Protein AF-A0A0P7YQR3-F1 (afdb_monomer_lite)

Secondary structure (DSSP, 8-state):
--HHHHHHHHHHHHTT--HHHHHHHHT--HHHHHHHHTTSSPPPHHHHHHHHHTS-HHHHHHHHHHHHHHTT-TTTS---SSHHHHHTT--HHHHHHHHHHHHHHHHHSPPP------

InterPro domains:
  IPR001387 Cro/C1-type, helix-turn-helix domain [cd00093] (22-55)

Radius of gyration: 18.17 Å; chains: 1; bounding box: 44×33×45 Å

Structure (mmCIF, N/CA/C/O backbone):
data_AF-A0A0P7YQR3-F1
#
_entry.id   AF-A0A0P7YQR3-F1
#
loop_
_atom_site.group_PDB
_atom_site.id
_atom_site.type_symbol
_atom_site.label_atom_id
_atom_site.label_alt_id
_atom_site.label_comp_id
_atom_site.label_asym_id
_atom_site.label_entity_id
_atom_site.label_seq_id
_atom_site.pdbx_PDB_ins_code
_atom_site.Cartn_x
_atom_site.Cartn_y
_atom_site.Cartn_z
_atom_site.occupancy
_atom_site.B_iso_or_equiv
_atom_site.auth_seq_id
_atom_site.auth_comp_id
_atom_site.auth_asym_id
_atom_site.auth_atom_id
_atom_site.pdbx_PDB_model_num
ATOM 1 N N . MET A 1 1 ? -2.682 -9.111 -14.611 1.00 66.44 1 MET A N 1
ATOM 2 C CA . MET A 1 1 ? -1.966 -8.162 -13.742 1.00 66.44 1 MET A CA 1
ATOM 3 C C . MET A 1 1 ? -1.430 -8.926 -12.545 1.00 66.44 1 MET A C 1
ATOM 5 O O . MET A 1 1 ? -2.212 -9.602 -11.885 1.00 66.44 1 MET A O 1
ATOM 9 N N . LYS A 1 2 ? -0.115 -8.897 -12.311 1.00 83.81 2 LYS A N 1
ATOM 10 C CA . LYS A 1 2 ? 0.534 -9.553 -11.167 1.00 83.81 2 LYS A CA 1
ATOM 11 C C . LYS A 1 2 ? -0.007 -9.033 -9.831 1.00 83.81 2 LYS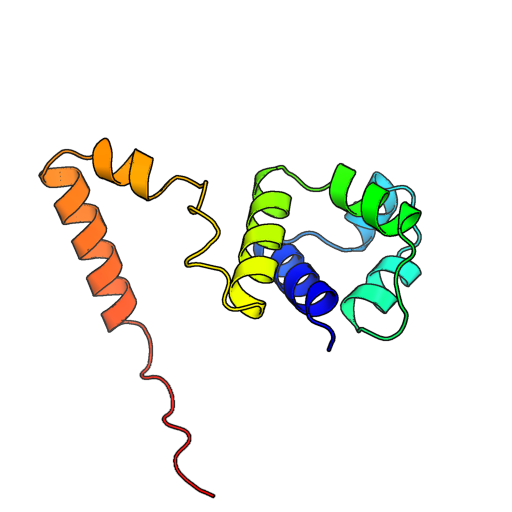 A C 1
ATOM 13 O O . LYS A 1 2 ? -0.407 -7.877 -9.710 1.00 83.81 2 LYS A O 1
ATOM 18 N N . LEU A 1 3 ? 0.052 -9.896 -8.817 1.00 86.19 3 LEU A N 1
ATOM 19 C CA . LEU A 1 3 ? -0.498 -9.664 -7.479 1.00 86.19 3 LEU A CA 1
ATOM 20 C C . LEU A 1 3 ? 0.006 -8.369 -6.829 1.00 86.19 3 LEU A C 1
ATOM 22 O O . LEU A 1 3 ? -0.795 -7.543 -6.402 1.00 86.19 3 LEU A O 1
ATOM 26 N N . PHE A 1 4 ? 1.324 -8.156 -6.813 1.00 88.88 4 PHE A N 1
ATOM 27 C CA . PHE A 1 4 ? 1.918 -6.957 -6.215 1.00 88.88 4 PHE A CA 1
ATOM 28 C C . PHE A 1 4 ? 1.533 -5.673 -6.954 1.00 88.88 4 PHE A C 1
ATOM 30 O O . PHE A 1 4 ? 1.285 -4.659 -6.307 1.00 88.88 4 PHE A O 1
ATOM 37 N N . CYS A 1 5 ? 1.431 -5.729 -8.286 1.00 90.69 5 CYS A N 1
ATOM 38 C CA . CYS A 1 5 ? 0.997 -4.607 -9.119 1.00 90.69 5 CYS A CA 1
ATOM 39 C C . CYS A 1 5 ? -0.445 -4.213 -8.786 1.00 90.69 5 CYS A C 1
ATOM 41 O O . CYS A 1 5 ? -0.741 -3.036 -8.600 1.00 90.69 5 CYS A O 1
ATOM 43 N N . HIS A 1 6 ? -1.330 -5.207 -8.657 1.00 88.88 6 HIS A N 1
ATOM 44 C CA . HIS A 1 6 ? -2.731 -4.972 -8.328 1.00 88.88 6 HIS A CA 1
ATOM 45 C C . HIS A 1 6 ? -2.918 -4.422 -6.913 1.00 88.88 6 HIS A C 1
ATOM 47 O O . HIS A 1 6 ? -3.614 -3.424 -6.747 1.00 88.88 6 HIS A O 1
ATOM 53 N N . ALA A 1 7 ? -2.251 -5.016 -5.920 1.00 90.19 7 ALA A N 1
ATOM 54 C CA . ALA A 1 7 ? -2.269 -4.515 -4.550 1.00 90.19 7 ALA A CA 1
ATOM 55 C C . ALA A 1 7 ? -1.776 -3.062 -4.484 1.00 90.19 7 ALA A C 1
ATOM 57 O O . ALA A 1 7 ? -2.404 -2.222 -3.848 1.00 90.19 7 ALA A O 1
ATOM 58 N N . PHE A 1 8 ? -0.681 -2.752 -5.185 1.00 90.50 8 PHE A N 1
ATOM 59 C CA . PHE A 1 8 ? -0.108 -1.408 -5.206 1.00 90.50 8 PHE A CA 1
ATOM 60 C C . PHE A 1 8 ? -1.049 -0.394 -5.866 1.00 90.50 8 PHE A C 1
ATOM 62 O O . PHE A 1 8 ? -1.272 0.681 -5.320 1.00 90.50 8 PHE A O 1
ATOM 69 N N . GLU A 1 9 ? -1.665 -0.749 -6.997 1.00 89.75 9 GLU A N 1
ATOM 70 C CA . GLU A 1 9 ? -2.660 0.093 -7.670 1.00 89.75 9 GLU A CA 1
ATOM 71 C C . GLU A 1 9 ? -3.853 0.422 -6.767 1.00 89.75 9 GLU A C 1
ATOM 73 O O . GLU A 1 9 ? -4.288 1.573 -6.710 1.00 89.75 9 GLU A O 1
ATOM 78 N N . THR A 1 10 ? -4.378 -0.578 -6.056 1.00 88.00 10 THR A N 1
ATOM 79 C CA . THR A 1 10 ? -5.490 -0.398 -5.117 1.00 88.00 10 THR A CA 1
ATOM 80 C C . THR A 1 10 ? -5.100 0.542 -3.979 1.00 88.00 10 THR A C 1
ATOM 82 O O . THR A 1 10 ? -5.840 1.481 -3.692 1.00 88.00 10 THR A O 1
ATOM 85 N N . THR A 1 11 ? -3.912 0.370 -3.393 1.00 88.25 11 THR A N 1
ATOM 86 C CA . THR A 1 11 ? -3.402 1.273 -2.352 1.00 88.25 11 THR A CA 1
ATOM 87 C C . THR A 1 11 ? -3.285 2.714 -2.847 1.00 88.25 11 THR A C 1
ATOM 89 O O . THR A 1 11 ? -3.698 3.637 -2.151 1.00 88.25 11 THR A O 1
ATOM 92 N N . LEU A 1 12 ? -2.755 2.940 -4.053 1.00 87.81 12 LEU 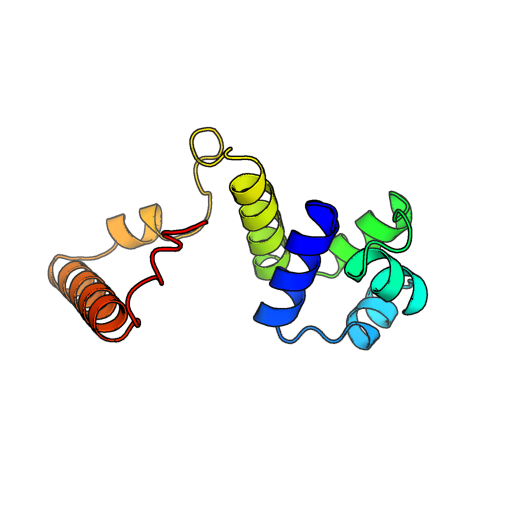A N 1
ATOM 93 C CA . LEU A 1 12 ? -2.611 4.301 -4.579 1.00 87.81 12 LEU A CA 1
ATOM 94 C C . LEU A 1 12 ? -3.956 4.995 -4.811 1.00 87.81 12 LEU A C 1
ATOM 96 O O . LEU A 1 12 ? -4.054 6.200 -4.584 1.00 87.81 12 LEU A O 1
ATOM 100 N N . LYS A 1 13 ? -4.977 4.244 -5.241 1.00 87.06 13 LYS A N 1
ATOM 101 C CA . LYS A 1 13 ? -6.339 4.766 -5.420 1.00 87.06 13 LYS A CA 1
ATOM 102 C C . LYS A 1 13 ? -6.973 5.184 -4.098 1.00 87.06 13 LYS A C 1
ATOM 104 O O . LYS A 1 13 ? -7.588 6.242 -4.053 1.00 87.06 13 LYS A O 1
ATOM 109 N N . GLU A 1 14 ? -6.801 4.383 -3.049 1.00 83.69 14 GLU A N 1
ATOM 110 C CA . GLU A 1 14 ? -7.398 4.655 -1.735 1.00 83.69 14 GLU A CA 1
ATOM 111 C C . GLU A 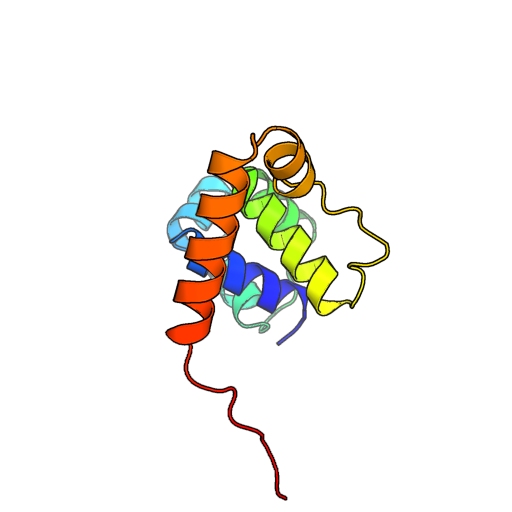1 14 ? -6.809 5.914 -1.080 1.00 83.69 14 GLU A C 1
ATOM 113 O O . GLU A 1 14 ? -7.518 6.680 -0.435 1.00 83.69 14 GLU A O 1
ATOM 118 N N . PHE A 1 15 ? -5.515 6.165 -1.287 1.00 81.88 15 PHE A N 1
ATOM 119 C CA . PHE A 1 15 ? -4.798 7.286 -0.670 1.00 81.88 15 PHE A CA 1
ATOM 120 C C . PHE A 1 15 ? -4.685 8.535 -1.566 1.00 81.88 15 PHE A C 1
ATOM 122 O O . PHE A 1 15 ? -3.922 9.440 -1.238 1.00 81.88 15 PHE A O 1
ATOM 129 N N . ASP A 1 16 ? -5.386 8.577 -2.709 1.00 78.25 16 ASP A N 1
ATOM 130 C CA . ASP A 1 16 ? -5.272 9.621 -3.754 1.00 78.25 16 ASP A CA 1
ATOM 131 C C . ASP A 1 16 ? -3.809 9.986 -4.101 1.00 78.25 16 ASP A C 1
ATOM 133 O O . ASP A 1 16 ? -3.438 11.122 -4.416 1.00 78.25 16 ASP A O 1
ATOM 137 N N . ASN A 1 17 ? -2.927 8.989 -4.024 1.00 71.56 17 ASN A N 1
ATOM 138 C CA . ASN A 1 17 ? -1.497 9.194 -4.153 1.00 71.56 17 ASN A CA 1
ATOM 139 C C . ASN A 1 17 ? -1.122 9.223 -5.637 1.00 71.56 17 ASN A C 1
ATOM 141 O O . ASN A 1 17 ? -0.966 8.196 -6.305 1.00 71.56 17 ASN A O 1
ATOM 145 N N . LYS A 1 18 ? -0.960 10.435 -6.176 1.00 75.00 18 LYS A N 1
ATOM 146 C CA . LYS A 1 18 ? -0.561 10.639 -7.573 1.00 75.00 18 LYS A CA 1
ATOM 147 C C . LYS A 1 18 ? 0.848 10.091 -7.799 1.00 75.00 18 LYS A C 1
ATOM 149 O O . LYS A 1 18 ? 1.796 10.487 -7.127 1.00 75.00 18 LYS A O 1
ATOM 154 N N . GLY A 1 19 ? 1.011 9.243 -8.816 1.00 74.62 19 GLY A N 1
ATOM 155 C CA . GLY A 1 19 ? 2.302 8.622 -9.146 1.00 74.62 19 GLY A CA 1
ATOM 156 C C . GLY A 1 19 ? 3.454 9.614 -9.372 1.00 74.62 19 GLY A C 1
ATOM 157 O O . GLY A 1 19 ? 4.601 9.259 -9.137 1.00 74.62 19 GLY A O 1
ATOM 158 N N . LEU A 1 20 ? 3.164 10.861 -9.766 1.00 79.25 20 LEU A N 1
ATOM 159 C CA . LEU A 1 20 ? 4.165 11.930 -9.880 1.00 79.25 20 LEU A CA 1
ATOM 160 C C . LEU A 1 20 ? 4.766 12.323 -8.520 1.00 79.25 20 LEU A C 1
ATOM 162 O O . LEU A 1 20 ? 5.977 12.459 -8.404 1.00 79.25 20 LEU A O 1
ATOM 166 N N . TYR A 1 21 ? 3.929 12.446 -7.491 1.00 83.75 21 TYR A N 1
ATOM 167 C CA . TYR A 1 21 ? 4.366 12.797 -6.141 1.00 83.75 21 TYR A CA 1
ATOM 168 C C . TYR A 1 21 ? 5.203 11.677 -5.509 1.00 83.75 21 TYR A C 1
ATOM 170 O O . TYR A 1 21 ? 6.244 11.933 -4.907 1.00 83.75 21 TYR A O 1
ATOM 178 N N . LEU A 1 22 ? 4.789 10.422 -5.709 1.00 86.75 22 LEU A N 1
ATOM 179 C CA . LEU A 1 22 ? 5.574 9.259 -5.288 1.00 86.75 22 LEU A CA 1
ATOM 180 C C . LEU A 1 22 ? 6.921 9.178 -6.004 1.00 86.75 22 LEU A C 1
ATOM 182 O O . LEU A 1 22 ? 7.917 8.870 -5.363 1.00 86.75 22 LEU A O 1
ATOM 186 N N . ALA A 1 23 ? 6.958 9.467 -7.307 1.00 88.50 23 ALA A N 1
ATOM 187 C CA . ALA A 1 23 ? 8.193 9.474 -8.086 1.00 88.50 23 ALA A CA 1
ATOM 188 C C . ALA A 1 23 ? 9.203 10.487 -7.534 1.00 88.50 23 ALA A C 1
ATOM 190 O O . ALA A 1 23 ? 10.354 10.126 -7.287 1.00 88.50 23 ALA A O 1
ATOM 191 N N . GLU A 1 24 ? 8.761 11.725 -7.284 1.00 90.38 24 GLU A N 1
ATOM 192 C CA . GLU A 1 24 ? 9.611 12.766 -6.698 1.00 90.38 24 GLU A CA 1
ATOM 193 C C . GLU A 1 24 ? 10.116 12.378 -5.312 1.00 90.38 24 GLU A C 1
ATOM 195 O O . GLU A 1 24 ? 11.319 12.437 -5.065 1.00 90.38 24 GLU A O 1
ATOM 200 N N . LYS A 1 25 ? 9.225 11.939 -4.414 1.00 91.31 25 LYS A N 1
ATOM 201 C CA . LYS A 1 25 ? 9.625 11.589 -3.048 1.00 91.31 25 LYS A CA 1
ATOM 202 C C . LYS A 1 25 ? 10.551 10.381 -2.987 1.00 91.31 25 LYS A C 1
ATOM 204 O O . LYS A 1 25 ? 11.509 10.401 -2.221 1.00 91.31 25 LYS A O 1
ATOM 209 N N . ALA A 1 26 ? 10.273 9.343 -3.771 1.00 92.06 26 ALA A N 1
ATOM 210 C CA . ALA A 1 26 ? 11.076 8.122 -3.793 1.00 92.06 26 ALA A CA 1
ATOM 211 C C . ALA A 1 26 ? 12.376 8.273 -4.601 1.00 92.06 26 ALA A C 1
ATOM 213 O O . ALA A 1 26 ? 13.226 7.385 -4.565 1.00 92.06 26 ALA A O 1
ATOM 214 N N . GLY A 1 27 ? 12.532 9.356 -5.370 1.00 92.75 27 GLY A N 1
ATOM 215 C CA . GLY A 1 27 ? 13.665 9.523 -6.279 1.00 92.75 27 GLY A CA 1
ATOM 216 C C . GLY A 1 27 ? 13.698 8.463 -7.386 1.00 92.75 27 GLY A C 1
ATOM 217 O O . GLY A 1 27 ? 14.775 8.020 -7.788 1.00 92.75 27 GLY A O 1
ATOM 218 N N . VAL A 1 28 ? 12.529 8.026 -7.867 1.00 92.44 28 VAL A N 1
ATOM 219 C CA . VAL A 1 28 ? 12.397 7.068 -8.979 1.00 92.44 28 VAL A CA 1
ATOM 220 C C . VAL A 1 28 ? 11.672 7.713 -10.155 1.00 92.44 28 VAL A C 1
ATOM 222 O O . VAL A 1 28 ? 10.937 8.682 -9.996 1.00 92.44 28 VAL A O 1
ATOM 225 N N . SER A 1 29 ? 11.844 7.181 -11.366 1.00 92.12 29 SER A N 1
ATOM 226 C CA . SER A 1 29 ? 11.123 7.723 -12.523 1.00 92.12 29 SER A CA 1
ATOM 227 C C . SER A 1 29 ? 9.626 7.393 -12.466 1.00 92.12 29 SER A C 1
ATOM 229 O O . SER A 1 29 ? 9.219 6.296 -12.073 1.00 92.12 29 SER A O 1
ATOM 231 N N . THR A 1 30 ? 8.790 8.311 -12.955 1.00 90.19 30 THR A N 1
ATOM 232 C CA . THR A 1 30 ? 7.348 8.070 -13.148 1.00 90.19 30 THR A CA 1
ATOM 233 C C . THR A 1 30 ? 7.080 6.880 -14.074 1.00 90.19 30 THR A C 1
ATOM 235 O O . THR A 1 30 ? 6.089 6.171 -13.898 1.00 90.19 30 THR A O 1
ATOM 238 N N . GLY A 1 31 ? 7.986 6.622 -15.024 1.00 91.44 31 GLY A N 1
ATOM 239 C CA . GLY A 1 31 ? 7.947 5.459 -15.908 1.00 91.44 31 GLY A CA 1
ATOM 240 C C . GLY A 1 31 ? 8.047 4.136 -15.150 1.00 91.44 31 GLY A C 1
ATOM 241 O O . GLY A 1 31 ? 7.260 3.235 -15.421 1.00 91.44 31 GLY A O 1
ATOM 242 N N . ILE A 1 32 ? 8.936 4.029 -14.154 1.00 91.00 32 ILE A N 1
ATOM 243 C CA . ILE A 1 32 ? 9.055 2.825 -13.309 1.00 91.00 32 ILE A CA 1
ATOM 244 C C . ILE A 1 32 ? 7.739 2.548 -12.577 1.00 91.00 32 ILE A C 1
ATOM 246 O O . ILE A 1 32 ? 7.245 1.422 -12.605 1.00 91.00 32 ILE A O 1
ATOM 250 N N . ILE A 1 33 ? 7.133 3.582 -11.987 1.00 90.44 33 ILE A N 1
ATOM 251 C CA . ILE A 1 33 ? 5.850 3.457 -11.283 1.00 90.44 33 ILE A CA 1
ATOM 252 C C . ILE A 1 33 ? 4.744 3.040 -12.254 1.00 90.44 33 ILE A C 1
ATOM 254 O O . ILE A 1 33 ? 3.992 2.113 -11.970 1.00 90.44 33 ILE A O 1
ATOM 258 N N . SER A 1 34 ? 4.652 3.695 -13.414 1.00 90.50 34 SER A N 1
ATOM 259 C CA . SER A 1 34 ? 3.649 3.378 -14.434 1.00 90.50 34 SER A CA 1
ATOM 260 C C . SER A 1 34 ? 3.789 1.944 -14.949 1.00 90.50 34 SER A C 1
ATOM 262 O O . SER A 1 34 ? 2.804 1.209 -15.015 1.00 90.50 34 SER A O 1
ATOM 264 N N . HIS A 1 35 ? 5.009 1.507 -15.272 1.00 92.19 35 HIS A N 1
ATOM 265 C CA . HIS A 1 35 ? 5.255 0.149 -15.746 1.00 92.19 35 HIS A CA 1
ATOM 266 C C . HIS A 1 35 ? 4.940 -0.900 -14.685 1.00 92.19 35 HIS A C 1
ATOM 268 O O . HIS A 1 35 ? 4.373 -1.938 -15.022 1.00 92.19 35 HIS A O 1
ATOM 274 N N . PHE A 1 36 ? 5.272 -0.626 -13.422 1.00 91.00 36 PHE A N 1
ATOM 275 C CA . PHE A 1 36 ? 4.949 -1.522 -12.322 1.00 91.00 36 PHE A CA 1
ATOM 276 C C . PHE A 1 36 ? 3.434 -1.618 -12.101 1.00 91.00 36 PHE A C 1
ATOM 278 O O . PHE A 1 36 ? 2.903 -2.724 -12.052 1.00 91.00 36 PHE A O 1
ATOM 285 N N . ARG A 1 37 ? 2.720 -0.486 -12.048 1.00 89.62 37 ARG A N 1
ATOM 286 C CA . ARG A 1 37 ? 1.254 -0.439 -11.880 1.00 89.62 37 ARG A CA 1
ATOM 287 C C . ARG A 1 37 ? 0.514 -1.197 -12.980 1.00 89.62 37 ARG A C 1
ATOM 289 O O . ARG A 1 37 ? -0.408 -1.949 -12.694 1.00 89.62 37 ARG A O 1
ATOM 296 N N . ASN A 1 38 ? 0.953 -1.033 -14.225 1.00 88.56 38 ASN A N 1
ATOM 297 C CA . ASN A 1 38 ? 0.330 -1.657 -15.392 1.00 88.56 38 ASN A CA 1
ATOM 298 C C . ASN A 1 38 ? 0.836 -3.081 -15.677 1.00 88.56 38 ASN A C 1
ATOM 300 O O . ASN A 1 38 ? 0.466 -3.655 -16.698 1.00 88.56 38 ASN A O 1
ATOM 304 N N . ASP A 1 39 ? 1.696 -3.645 -14.817 1.00 90.12 39 ASP A N 1
ATOM 305 C CA . ASP A 1 39 ? 2.325 -4.961 -15.014 1.00 90.12 39 ASP A CA 1
ATOM 306 C C . ASP A 1 39 ? 3.067 -5.092 -16.359 1.00 90.12 39 ASP A C 1
ATOM 308 O O . ASP A 1 39 ? 3.220 -6.176 -16.920 1.00 90.12 39 ASP A O 1
ATOM 312 N N . ALA A 1 40 ? 3.554 -3.968 -16.885 1.00 89.19 40 ALA A N 1
ATOM 313 C CA . ALA A 1 40 ? 4.302 -3.938 -18.132 1.00 89.19 40 ALA A CA 1
ATOM 314 C C . ALA A 1 40 ? 5.726 -4.469 -17.927 1.00 89.19 40 ALA A C 1
ATOM 316 O O . ALA A 1 40 ? 6.246 -5.188 -18.774 1.00 89.19 40 ALA A O 1
ATOM 317 N N . HIS A 1 41 ? 6.369 -4.097 -16.813 1.00 88.56 41 HIS A N 1
ATOM 318 C CA . HIS A 1 41 ? 7.736 -4.504 -16.477 1.00 88.56 41 HIS A CA 1
ATOM 319 C C . HIS A 1 41 ? 7.840 -4.852 -14.992 1.00 88.56 41 HIS A C 1
ATOM 321 O O . HIS A 1 41 ? 7.134 -4.290 -14.153 1.00 88.56 41 HIS A O 1
ATOM 327 N N . ALA A 1 42 ? 8.742 -5.778 -14.663 1.00 87.88 42 ALA A N 1
ATOM 328 C CA . ALA A 1 42 ? 9.103 -6.028 -13.275 1.00 87.88 42 ALA A CA 1
ATOM 329 C C . ALA A 1 42 ? 9.804 -4.795 -12.685 1.00 87.88 42 ALA A C 1
ATOM 331 O O . ALA A 1 42 ? 10.614 -4.154 -13.354 1.00 87.88 42 ALA A O 1
ATOM 332 N N . ILE A 1 43 ? 9.498 -4.485 -11.427 1.00 92.56 43 ILE A N 1
ATOM 333 C CA . ILE A 1 43 ? 10.225 -3.473 -10.666 1.00 92.56 43 ILE A CA 1
ATOM 334 C C . ILE A 1 43 ? 11.462 -4.106 -10.026 1.00 92.56 43 ILE A C 1
ATOM 336 O O . ILE A 1 43 ? 11.427 -5.263 -9.605 1.00 92.56 43 ILE A O 1
ATOM 340 N N . THR A 1 44 ? 12.564 -3.363 -9.967 1.00 93.75 44 THR A N 1
ATOM 341 C CA . THR A 1 44 ? 13.760 -3.802 -9.242 1.00 93.75 44 THR A CA 1
ATOM 342 C C . THR A 1 44 ? 13.540 -3.676 -7.738 1.00 93.75 44 THR A C 1
ATOM 344 O O . THR A 1 44 ? 12.769 -2.828 -7.287 1.00 93.75 44 THR A O 1
ATOM 347 N N . THR A 1 45 ? 14.250 -4.484 -6.949 1.00 93.25 45 THR A N 1
ATOM 348 C CA . THR A 1 45 ? 14.169 -4.427 -5.482 1.00 93.25 45 THR A CA 1
ATOM 349 C C . THR A 1 45 ? 14.489 -3.031 -4.943 1.00 93.25 45 THR A C 1
ATOM 351 O O . THR A 1 45 ? 13.720 -2.515 -4.146 1.00 93.25 45 THR A O 1
ATOM 354 N N . ASP A 1 46 ? 15.544 -2.378 -5.448 1.00 94.75 46 ASP A N 1
ATOM 355 C CA . ASP A 1 46 ? 15.934 -1.014 -5.043 1.00 94.75 46 ASP A CA 1
ATOM 356 C C . ASP A 1 46 ? 14.830 0.023 -5.315 1.00 94.75 46 ASP A C 1
ATOM 358 O O . ASP A 1 46 ? 14.504 0.844 -4.461 1.00 94.75 46 ASP A O 1
ATOM 362 N N . SER A 1 47 ? 14.202 -0.025 -6.495 1.00 93.44 47 SER A N 1
ATOM 363 C CA . SER A 1 47 ? 13.107 0.900 -6.813 1.00 93.44 47 SER A CA 1
ATOM 364 C C . SER A 1 47 ? 11.854 0.619 -5.990 1.00 93.44 47 SER A C 1
ATOM 366 O O . SER A 1 47 ? 11.150 1.555 -5.620 1.00 93.44 47 SER A O 1
ATOM 368 N N . LEU A 1 48 ? 11.571 -0.652 -5.693 1.00 92.56 48 LEU A N 1
ATOM 369 C CA . LEU A 1 48 ? 10.458 -1.019 -4.827 1.00 92.56 48 LEU A CA 1
ATOM 370 C C . LEU A 1 48 ? 10.693 -0.531 -3.394 1.00 92.56 48 LEU A C 1
ATOM 372 O O . LEU A 1 48 ? 9.808 0.097 -2.828 1.00 92.56 48 LEU A O 1
ATOM 376 N N . GLU A 1 49 ? 11.880 -0.752 -2.833 1.00 94.06 49 GLU A N 1
ATOM 377 C CA . GLU A 1 49 ? 12.238 -0.303 -1.484 1.00 94.06 49 GLU A CA 1
ATOM 378 C C . GLU A 1 49 ? 12.089 1.216 -1.337 1.00 94.06 49 GLU A C 1
ATOM 380 O O . GLU A 1 49 ? 11.430 1.684 -0.411 1.00 94.06 49 GLU A O 1
ATOM 385 N N . LYS A 1 50 ? 12.583 1.985 -2.314 1.00 94.94 50 LYS A N 1
ATOM 386 C CA . LYS A 1 50 ? 12.411 3.445 -2.359 1.00 94.94 50 LYS A CA 1
ATOM 387 C C . LYS A 1 50 ? 10.948 3.879 -2.387 1.00 94.94 50 LYS A C 1
ATOM 389 O O . LYS A 1 50 ? 10.585 4.840 -1.717 1.00 94.94 50 LYS A O 1
ATOM 394 N N . LEU A 1 51 ? 10.105 3.188 -3.157 1.00 92.00 51 LEU A N 1
ATOM 395 C CA . LEU A 1 51 ? 8.671 3.486 -3.212 1.00 92.00 51 LEU A CA 1
ATOM 396 C C . LEU A 1 51 ? 7.977 3.187 -1.887 1.00 92.00 51 LEU A C 1
ATOM 398 O O . LEU A 1 51 ? 7.166 3.990 -1.436 1.00 92.00 51 LEU A O 1
ATOM 402 N N . LEU A 1 52 ? 8.290 2.049 -1.270 1.00 91.38 52 LEU A N 1
ATOM 403 C CA . LEU A 1 52 ? 7.692 1.654 0.001 1.00 91.38 52 LEU A CA 1
ATOM 404 C C . LEU A 1 52 ? 8.144 2.574 1.143 1.00 91.38 52 LEU A C 1
ATOM 406 O O . LEU A 1 52 ? 7.327 2.915 1.989 1.00 91.38 52 LEU A O 1
ATOM 410 N N . ALA A 1 53 ? 9.393 3.047 1.123 1.00 92.12 53 ALA A N 1
ATOM 411 C CA . ALA A 1 53 ? 9.949 3.940 2.140 1.00 92.12 53 ALA A CA 1
ATOM 412 C C . ALA A 1 53 ? 9.278 5.325 2.207 1.00 92.12 53 ALA A C 1
ATOM 414 O O . ALA A 1 53 ? 9.406 6.018 3.214 1.00 92.12 53 ALA A O 1
ATOM 415 N N . VAL A 1 54 ? 8.591 5.753 1.143 1.00 92.25 54 VAL A N 1
ATOM 416 C CA . VAL A 1 54 ? 7.904 7.057 1.098 1.00 92.25 54 VAL A CA 1
ATOM 417 C C . VAL A 1 54 ? 6.392 6.956 1.253 1.00 92.25 54 VAL A C 1
ATOM 419 O O . VAL A 1 54 ? 5.714 7.988 1.281 1.00 92.25 54 VAL A O 1
ATOM 422 N N . LEU A 1 55 ? 5.852 5.737 1.325 1.00 89.06 55 LEU A N 1
ATOM 423 C CA . LEU A 1 55 ? 4.448 5.537 1.645 1.00 89.06 55 LEU A CA 1
ATOM 424 C C . LEU A 1 55 ? 4.202 5.910 3.113 1.00 89.06 55 LEU A C 1
ATOM 426 O O . LEU A 1 55 ? 5.003 5.545 3.970 1.00 89.06 55 LEU A O 1
ATOM 430 N N . PRO A 1 56 ? 3.086 6.591 3.423 1.00 86.75 56 PRO A N 1
ATOM 431 C CA . PRO A 1 56 ? 2.591 6.662 4.792 1.00 86.75 56 PRO A CA 1
ATOM 432 C C . PRO A 1 56 ? 2.406 5.257 5.376 1.00 86.75 56 PRO A C 1
ATOM 434 O O . PRO A 1 56 ? 2.044 4.331 4.639 1.00 86.75 56 PRO A O 1
ATOM 437 N N . ASP A 1 57 ? 2.593 5.113 6.688 1.00 85.31 57 ASP A N 1
ATOM 438 C CA . ASP A 1 57 ? 2.489 3.826 7.384 1.00 85.31 57 ASP A CA 1
ATOM 439 C C . ASP A 1 57 ? 1.142 3.146 7.112 1.00 85.31 57 ASP A C 1
ATOM 441 O O . ASP A 1 57 ? 1.091 1.944 6.853 1.00 85.31 57 ASP A O 1
ATOM 445 N N . GLU A 1 58 ? 0.051 3.916 7.067 1.00 82.69 58 GLU A N 1
ATOM 446 C CA . GLU A 1 58 ? -1.295 3.422 6.775 1.00 82.69 58 GLU A CA 1
ATOM 447 C C . GLU A 1 58 ? -1.425 2.887 5.342 1.00 82.6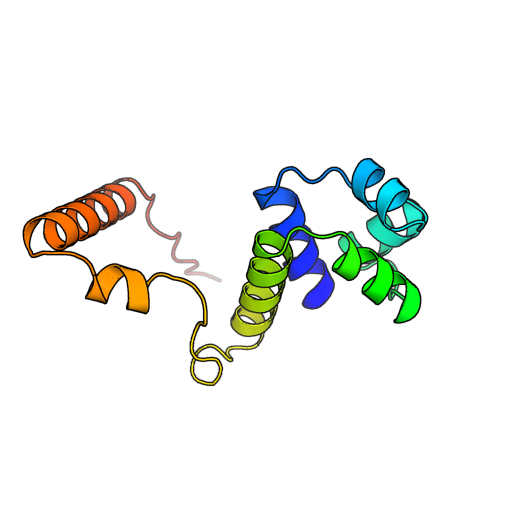9 58 GLU A C 1
ATOM 449 O O . GLU A 1 58 ? -2.104 1.885 5.102 1.00 82.69 58 GLU A O 1
ATOM 454 N N . ALA A 1 59 ? -0.755 3.522 4.378 1.00 86.88 59 ALA A N 1
ATOM 455 C CA . ALA A 1 59 ? -0.763 3.084 2.985 1.00 86.88 59 ALA A CA 1
ATOM 456 C C . ALA A 1 59 ? 0.069 1.812 2.800 1.00 86.88 59 ALA A C 1
ATOM 458 O O . ALA A 1 59 ? -0.354 0.885 2.102 1.00 86.88 59 ALA A O 1
ATOM 459 N N . PHE A 1 60 ? 1.226 1.735 3.457 1.00 90.00 60 PHE A N 1
ATOM 460 C CA . PHE A 1 60 ? 2.058 0.536 3.459 1.00 90.00 60 PHE A CA 1
ATOM 461 C C . PHE A 1 60 ? 1.334 -0.652 4.108 1.00 90.00 60 PHE A C 1
ATOM 463 O O . PHE A 1 60 ? 1.276 -1.743 3.539 1.00 90.00 60 PHE A O 1
ATOM 470 N N . ALA A 1 61 ? 0.688 -0.412 5.247 1.00 87.62 61 ALA A N 1
ATOM 471 C CA . ALA A 1 61 ? -0.192 -1.356 5.918 1.00 87.62 61 ALA A CA 1
ATOM 472 C C . ALA A 1 61 ? -1.318 -1.880 5.012 1.00 87.62 61 ALA A C 1
ATOM 474 O O . ALA A 1 61 ? -1.530 -3.093 4.921 1.00 87.62 61 ALA A O 1
ATOM 475 N N . LEU A 1 62 ? -2.029 -0.981 4.317 1.00 86.00 62 LEU A N 1
ATOM 476 C CA . LEU A 1 62 ? -3.077 -1.380 3.380 1.00 86.00 62 LEU A CA 1
ATOM 477 C C . LEU A 1 62 ? -2.503 -2.245 2.257 1.00 86.00 62 LEU A C 1
ATOM 479 O O . LEU A 1 62 ? -3.088 -3.270 1.917 1.00 86.00 62 LEU A O 1
ATOM 483 N N . TRP A 1 63 ? -1.350 -1.870 1.704 1.00 89.94 63 TRP A N 1
ATOM 484 C CA . TRP A 1 63 ? -0.699 -2.652 0.656 1.00 89.94 63 TRP A CA 1
ATOM 485 C C . TRP A 1 63 ? -0.374 -4.080 1.110 1.00 89.94 63 TRP A C 1
ATOM 487 O O . TRP A 1 63 ? -0.707 -5.033 0.404 1.00 89.94 63 TRP A O 1
ATOM 497 N N . LEU A 1 64 ? 0.200 -4.249 2.306 1.00 89.75 64 LEU A N 1
ATOM 498 C CA . LEU A 1 64 ? 0.464 -5.570 2.884 1.00 89.75 64 LEU A CA 1
ATOM 499 C C . LEU A 1 64 ? -0.826 -6.373 3.089 1.00 89.75 64 LEU A C 1
ATOM 501 O O . LEU A 1 64 ? -0.871 -7.548 2.733 1.00 89.75 64 LEU A O 1
ATOM 505 N N . SER A 1 65 ? -1.889 -5.736 3.585 1.00 86.75 65 SER A N 1
ATOM 506 C CA . SER A 1 65 ? -3.207 -6.367 3.729 1.00 86.75 65 SER A CA 1
ATOM 507 C C . SER A 1 65 ? -3.748 -6.875 2.386 1.00 86.75 65 SER A C 1
ATOM 509 O O . SER A 1 65 ? -4.179 -8.022 2.282 1.00 86.75 65 SER A O 1
ATOM 511 N N . GLN A 1 66 ? -3.628 -6.079 1.319 1.00 87.75 66 GLN A N 1
ATOM 512 C CA . GLN A 1 66 ? -4.023 -6.487 -0.033 1.00 87.75 66 GLN A CA 1
ATOM 513 C C . GLN A 1 66 ? -3.175 -7.653 -0.560 1.00 87.75 66 GLN A C 1
ATOM 515 O O . GLN A 1 66 ? -3.694 -8.551 -1.224 1.00 87.75 66 GLN A O 1
ATOM 520 N N . VAL A 1 67 ? -1.869 -7.673 -0.279 1.00 90.38 67 VAL A N 1
ATOM 521 C CA . VAL A 1 67 ? -0.991 -8.794 -0.655 1.00 90.38 67 VAL A CA 1
ATOM 522 C C . VAL A 1 67 ? -1.407 -10.076 0.068 1.00 90.38 67 VAL A C 1
ATOM 524 O O . VAL A 1 67 ? -1.527 -11.117 -0.578 1.00 90.38 67 VAL A O 1
ATOM 527 N N . THR A 1 68 ? -1.658 -9.998 1.375 1.00 88.69 68 THR A N 1
ATOM 528 C CA . THR A 1 68 ? -2.140 -11.112 2.202 1.00 88.69 68 THR A CA 1
ATOM 529 C C . THR A 1 68 ? -3.481 -11.639 1.697 1.00 88.69 68 THR A C 1
ATOM 531 O O . THR A 1 68 ? -3.614 -12.842 1.478 1.00 88.69 68 THR A O 1
ATOM 534 N N . HIS A 1 69 ? -4.436 -10.743 1.431 1.00 83.88 69 HIS A N 1
ATOM 535 C CA . HIS A 1 69 ? -5.765 -11.092 0.931 1.00 83.88 69 HIS A CA 1
ATOM 536 C C . HIS A 1 69 ? -5.704 -11.832 -0.410 1.00 83.88 69 HIS A C 1
ATOM 538 O O . HIS A 1 69 ? -6.240 -12.925 -0.571 1.00 83.88 69 HIS A O 1
ATOM 544 N N . ASN A 1 70 ? -4.947 -11.292 -1.368 1.00 84.31 70 ASN A N 1
ATOM 545 C CA . ASN A 1 70 ? -4.791 -11.903 -2.690 1.00 84.31 70 ASN A CA 1
ATOM 546 C C . ASN A 1 70 ? -4.045 -13.252 -2.665 1.00 84.31 70 ASN A C 1
ATOM 548 O O . ASN A 1 70 ? -4.005 -13.956 -3.675 1.00 84.31 70 ASN A O 1
ATOM 552 N N . ARG A 1 71 ? -3.402 -13.595 -1.543 1.00 86.94 71 ARG A N 1
ATOM 553 C CA . ARG A 1 71 ? -2.729 -14.880 -1.315 1.00 86.94 71 ARG A CA 1
ATOM 554 C C . ARG A 1 71 ? -3.559 -15.850 -0.471 1.00 86.94 71 ARG A C 1
ATOM 556 O O . ARG A 1 71 ? -3.087 -16.965 -0.267 1.00 86.94 71 ARG A O 1
ATOM 563 N N . HIS A 1 72 ? -4.741 -15.447 -0.005 1.00 84.12 72 HIS A N 1
ATOM 564 C CA . HIS A 1 72 ? -5.560 -16.198 0.950 1.00 84.12 72 HIS A CA 1
ATOM 565 C C . HIS A 1 72 ? -4.810 -16.526 2.253 1.00 84.12 72 HIS A C 1
ATOM 567 O O . HIS A 1 72 ? -4.840 -17.653 2.744 1.00 84.12 72 HIS A O 1
ATOM 573 N N . LEU A 1 73 ? -4.041 -15.554 2.759 1.00 84.19 73 LEU A N 1
ATOM 574 C CA . LEU A 1 73 ? -3.202 -15.705 3.952 1.00 84.19 73 LEU A CA 1
ATOM 575 C C . LEU A 1 73 ? -3.800 -15.047 5.202 1.00 84.19 73 LEU A C 1
ATOM 577 O O . LEU A 1 73 ? -3.097 -14.868 6.194 1.00 84.19 73 LEU A O 1
ATOM 581 N N . GLU A 1 74 ? -5.077 -14.677 5.179 1.00 78.44 74 GLU A N 1
ATOM 582 C CA . GLU A 1 74 ? -5.748 -13.974 6.278 1.00 78.44 74 GLU A CA 1
ATOM 583 C C . GLU A 1 74 ? -5.783 -14.798 7.569 1.00 78.44 74 GLU A C 1
ATOM 585 O O . GLU A 1 74 ? -5.742 -14.233 8.654 1.00 78.44 74 GLU A O 1
ATOM 590 N N . GLU A 1 75 ? -5.803 -16.128 7.463 1.00 74.88 75 GLU A N 1
ATOM 591 C CA . GLU A 1 75 ? -5.738 -17.033 8.618 1.00 74.88 75 GLU A CA 1
ATOM 592 C C . GLU A 1 75 ? -4.344 -17.079 9.269 1.00 74.88 75 GLU A C 1
ATOM 594 O O . GLU A 1 75 ? -4.215 -17.457 10.431 1.00 74.88 75 GLU A O 1
ATOM 599 N N . PHE A 1 76 ? -3.294 -16.694 8.534 1.00 71.44 76 PHE A N 1
ATOM 600 C CA . PHE A 1 76 ? -1.894 -16.756 8.981 1.00 71.44 76 PHE A CA 1
ATOM 601 C C . PHE A 1 76 ? -1.336 -15.404 9.411 1.00 71.44 76 PHE A C 1
ATOM 603 O O . PHE A 1 76 ? -0.292 -15.333 10.060 1.00 71.44 76 PHE A O 1
ATOM 610 N N . VAL A 1 77 ? -2.008 -14.328 9.021 1.00 68.94 77 VAL A N 1
ATOM 611 C CA . VAL A 1 77 ? -1.662 -12.972 9.410 1.00 68.94 77 VAL A CA 1
ATOM 612 C C . VAL A 1 77 ? -2.736 -12.523 10.381 1.00 68.94 77 VAL A C 1
ATOM 614 O O . VAL A 1 77 ? -3.816 -12.115 9.961 1.00 68.94 77 VAL A O 1
ATOM 617 N N . GLU A 1 78 ? -2.444 -12.581 11.685 1.00 63.47 78 GLU A N 1
ATOM 618 C CA . GLU A 1 78 ? -3.232 -11.819 12.654 1.00 63.47 78 GLU A CA 1
ATOM 619 C C . GLU A 1 78 ? -3.247 -10.377 12.160 1.00 63.47 78 GLU A C 1
ATOM 621 O O . GLU A 1 78 ? -2.197 -9.737 12.117 1.00 63.47 78 GLU A O 1
ATOM 626 N N . SER A 1 79 ? -4.407 -9.897 11.698 1.00 55.47 79 SER A N 1
ATOM 627 C CA . SER A 1 79 ? -4.539 -8.535 11.190 1.00 55.47 79 SER A CA 1
ATOM 628 C C . SER A 1 79 ? -4.020 -7.577 12.265 1.00 55.47 79 SER A C 1
ATOM 630 O O . SER A 1 79 ? -4.669 -7.443 13.308 1.00 55.47 79 SER A O 1
ATOM 632 N N . PRO A 1 80 ? -2.873 -6.897 12.057 1.00 53.97 80 PRO A N 1
ATOM 633 C CA . PRO A 1 80 ? -2.283 -6.080 13.112 1.00 53.97 80 PRO A CA 1
ATOM 634 C C . PRO A 1 80 ? -3.079 -4.792 13.354 1.00 53.97 80 PRO A C 1
ATOM 636 O O . PRO A 1 80 ? -2.742 -4.003 14.234 1.00 53.97 80 PRO A O 1
ATOM 639 N N . ILE A 1 81 ? -4.114 -4.522 12.550 1.00 50.12 81 ILE A N 1
ATOM 640 C CA . ILE A 1 81 ? -4.645 -3.175 12.389 1.00 50.12 81 ILE A CA 1
ATOM 641 C C . ILE A 1 81 ? -6.057 -3.079 12.947 1.00 50.12 81 ILE A C 1
ATOM 643 O O . ILE A 1 81 ? -7.059 -3.428 12.324 1.00 50.12 81 ILE A O 1
ATOM 647 N N . ALA A 1 82 ? -6.071 -2.499 14.143 1.00 53.34 82 ALA A N 1
ATOM 648 C CA . ALA A 1 82 ? -7.096 -1.643 14.716 1.00 53.34 82 ALA A CA 1
ATOM 649 C C . ALA A 1 82 ? -8.432 -2.280 15.088 1.00 53.34 82 ALA A C 1
ATOM 651 O O . ALA A 1 82 ? -8.870 -2.021 16.201 1.00 53.34 82 ALA A O 1
ATOM 652 N N . LEU A 1 83 ? -9.086 -3.096 14.255 1.00 59.06 83 LEU A N 1
ATOM 653 C CA . LEU A 1 83 ? -10.488 -3.438 14.518 1.00 59.06 83 LEU A CA 1
ATOM 654 C C . LEU A 1 83 ? -10.647 -4.275 15.788 1.00 59.06 83 LEU A C 1
ATOM 656 O O . LEU A 1 83 ? -11.487 -3.942 16.609 1.00 59.06 83 LEU A O 1
ATOM 660 N N . ASN A 1 84 ? -9.815 -5.295 16.007 1.00 54.78 84 ASN A N 1
ATOM 661 C CA . ASN A 1 84 ? -9.963 -6.145 17.190 1.00 54.78 84 ASN A CA 1
ATOM 662 C C . ASN A 1 84 ? -9.642 -5.371 18.484 1.00 54.78 84 ASN A C 1
ATOM 664 O O . ASN A 1 84 ? -10.428 -5.346 19.427 1.00 54.78 84 ASN A O 1
ATOM 668 N N . SER A 1 85 ? -8.530 -4.629 18.501 1.00 56.78 85 SER A N 1
ATOM 669 C CA . SER A 1 85 ? -8.162 -3.774 19.638 1.00 56.78 85 SER A CA 1
ATOM 670 C C . SER A 1 85 ? -9.127 -2.603 19.860 1.00 56.78 85 SER A C 1
ATOM 672 O O . SER A 1 85 ? -9.260 -2.140 20.989 1.00 56.78 85 SER A O 1
ATOM 674 N N . PHE A 1 86 ? -9.777 -2.102 18.809 1.00 62.84 86 PHE A N 1
ATOM 675 C CA . PHE A 1 86 ? -10.796 -1.055 18.874 1.00 62.84 86 PHE A CA 1
ATOM 676 C C . PHE A 1 86 ? -12.123 -1.615 19.384 1.00 62.84 86 PHE A C 1
ATOM 678 O O . PHE A 1 86 ? -12.679 -1.066 20.325 1.00 62.84 86 PHE A O 1
ATOM 685 N N . VAL A 1 87 ? -12.577 -2.751 18.850 1.00 66.81 87 VAL A N 1
ATOM 686 C CA . VAL A 1 87 ? -13.786 -3.465 19.285 1.00 66.81 87 VAL A CA 1
ATOM 687 C C . VAL A 1 87 ? -13.694 -3.849 20.760 1.00 66.81 87 VAL A C 1
ATOM 689 O O . VAL A 1 87 ? -14.653 -3.645 21.493 1.00 66.81 87 VAL A O 1
ATOM 692 N N . HIS A 1 88 ? -12.528 -4.291 21.238 1.00 67.19 88 HIS A N 1
ATOM 693 C CA . HIS A 1 88 ? -12.310 -4.564 22.663 1.00 67.19 88 HIS A CA 1
ATOM 694 C C . HIS A 1 88 ? -12.311 -3.315 23.565 1.00 67.19 88 HIS A C 1
ATOM 696 O O . HIS A 1 88 ? -12.405 -3.455 24.783 1.00 67.19 88 HIS A O 1
ATOM 702 N N . LYS A 1 89 ? -12.202 -2.105 23.001 1.00 74.25 89 LYS A N 1
ATOM 703 C CA . LYS A 1 89 ? -12.274 -0.826 23.732 1.00 74.25 89 LYS A CA 1
ATOM 704 C C . LYS A 1 89 ? -13.652 -0.167 23.659 1.00 74.25 89 LYS A C 1
ATOM 706 O O . LYS A 1 89 ? -13.857 0.847 24.323 1.00 74.25 89 LYS A O 1
ATOM 711 N N . LEU A 1 90 ? -14.572 -0.698 22.854 1.00 80.31 90 LEU A N 1
ATOM 712 C CA . LEU A 1 90 ? -15.932 -0.182 22.769 1.00 80.31 90 LEU A CA 1
ATOM 713 C C . LEU A 1 90 ? -16.745 -0.661 23.970 1.00 80.31 90 LEU A C 1
ATOM 715 O O . LEU A 1 90 ? -16.702 -1.831 24.346 1.00 80.31 90 LEU A O 1
ATOM 719 N N . ASP A 1 91 ? -17.524 0.249 24.544 1.00 85.44 91 ASP A N 1
ATOM 720 C CA . ASP A 1 91 ? -18.612 -0.133 25.432 1.00 85.44 91 ASP A CA 1
ATOM 721 C C . ASP A 1 91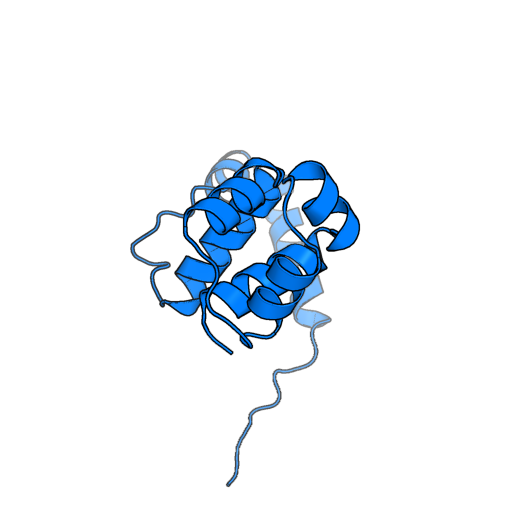 ? -19.808 -0.668 24.621 1.00 85.44 91 ASP A C 1
ATOM 723 O O . ASP A 1 91 ? -19.822 -0.671 23.384 1.00 85.44 91 ASP A O 1
ATOM 727 N N . ASN A 1 92 ? -20.845 -1.127 25.323 1.00 86.25 92 ASN A N 1
ATOM 728 C CA . ASN A 1 92 ? -22.025 -1.708 24.683 1.00 86.25 92 ASN A CA 1
ATOM 729 C C . ASN A 1 92 ? -22.724 -0.734 23.716 1.00 86.25 92 ASN A C 1
ATOM 731 O O . ASN A 1 92 ? -23.309 -1.178 22.729 1.00 86.25 92 ASN A O 1
ATOM 735 N N . GLN A 1 93 ? -22.666 0.580 23.969 1.00 84.75 93 GLN A N 1
ATOM 736 C CA . GLN A 1 93 ? -23.260 1.571 23.071 1.00 84.75 93 GLN A CA 1
ATOM 737 C C . GLN A 1 93 ? -22.412 1.781 21.817 1.00 84.75 93 GLN A C 1
ATOM 739 O O . GLN A 1 93 ? -22.952 1.772 20.711 1.00 84.75 93 GLN A O 1
ATOM 744 N N . GLY A 1 94 ? -21.096 1.918 21.968 1.00 82.25 94 GLY A N 1
ATOM 745 C CA . GLY A 1 94 ? -20.166 2.050 20.853 1.00 82.25 94 GLY A CA 1
ATOM 746 C C . GLY A 1 94 ? -20.179 0.823 19.941 1.00 82.25 94 GLY A C 1
ATOM 747 O O . GLY A 1 94 ? -20.200 0.960 18.717 1.00 82.25 94 GLY A O 1
ATOM 748 N N . ALA A 1 95 ? -20.255 -0.377 20.522 1.00 84.56 95 ALA A N 1
ATOM 749 C CA . ALA A 1 95 ? -20.389 -1.618 19.768 1.00 84.56 95 ALA A CA 1
ATOM 750 C C . ALA A 1 95 ? -21.719 -1.679 18.995 1.00 84.56 95 ALA A C 1
ATOM 752 O O . ALA A 1 95 ? -21.725 -2.008 17.809 1.00 84.56 95 ALA A O 1
ATOM 753 N N . ALA A 1 96 ? -22.840 -1.308 19.626 1.00 85.94 96 ALA A N 1
ATOM 754 C CA . ALA A 1 96 ? -24.145 -1.269 18.964 1.00 85.94 96 ALA A CA 1
ATOM 755 C C . ALA A 1 96 ? -24.183 -0.256 17.807 1.00 85.94 96 ALA A C 1
ATOM 757 O O . ALA A 1 96 ? -24.726 -0.558 16.744 1.00 85.94 96 ALA A O 1
ATOM 758 N N . ALA A 1 97 ? -23.564 0.914 17.984 1.00 87.25 97 ALA A N 1
ATOM 759 C CA . ALA A 1 97 ? -23.458 1.930 16.941 1.00 87.25 97 ALA A CA 1
ATOM 760 C C . ALA A 1 97 ? -22.631 1.439 15.743 1.00 87.25 97 ALA A C 1
ATOM 762 O O . ALA A 1 97 ? -23.045 1.611 14.596 1.00 87.25 97 ALA A O 1
ATOM 763 N N . LEU A 1 98 ? -21.499 0.774 16.000 1.00 86.56 98 LEU A N 1
ATOM 764 C CA . LEU A 1 98 ? -20.668 0.181 14.952 1.00 86.56 98 LEU A CA 1
ATOM 765 C C . LEU A 1 98 ? -21.433 -0.896 14.169 1.00 86.56 98 LEU A C 1
ATOM 767 O O . LEU A 1 98 ? -21.445 -0.874 12.939 1.00 86.56 98 LEU A O 1
ATOM 771 N N . LEU A 1 99 ? -22.102 -1.816 14.870 1.00 87.56 99 LEU A N 1
ATOM 772 C CA . LEU A 1 99 ? -22.904 -2.868 14.242 1.00 87.56 99 LEU A CA 1
ATOM 773 C C . LEU A 1 99 ? -24.061 -2.290 13.416 1.00 87.56 99 LEU A C 1
ATOM 775 O O . LEU A 1 99 ? -24.321 -2.773 12.315 1.00 87.56 99 LEU A O 1
ATOM 779 N N . GLY A 1 100 ? -24.714 -1.234 13.910 1.00 89.56 100 GLY A N 1
ATOM 780 C CA . GLY A 1 100 ? -25.749 -0.505 13.175 1.00 89.56 100 GLY A CA 1
ATOM 781 C C . GLY A 1 100 ? -25.220 0.088 11.870 1.00 89.56 100 GLY A C 1
ATOM 782 O O . GLY A 1 100 ? -25.765 -0.190 10.804 1.00 89.56 100 GLY A O 1
ATOM 783 N N . ALA A 1 101 ? -24.095 0.807 11.934 1.00 86.94 101 ALA A N 1
ATOM 784 C CA . ALA A 1 101 ? -23.471 1.416 10.761 1.00 86.94 101 ALA A CA 1
ATOM 785 C C . ALA A 1 101 ? -23.052 0.377 9.703 1.00 86.94 101 ALA A C 1
ATOM 787 O O . ALA A 1 101 ? -23.236 0.601 8.506 1.00 86.94 101 ALA A O 1
ATOM 788 N N . ILE A 1 102 ? -22.531 -0.781 10.126 1.00 85.12 102 ILE A N 1
ATOM 789 C CA . ILE A 1 102 ? -22.210 -1.893 9.216 1.00 85.12 102 ILE A CA 1
ATOM 790 C C . ILE A 1 102 ? -23.488 -2.449 8.574 1.00 85.12 102 ILE A C 1
ATOM 792 O O . ILE A 1 102 ? -23.527 -2.663 7.362 1.00 85.12 102 ILE A O 1
ATOM 796 N N . ALA A 1 103 ? -24.545 -2.665 9.361 1.00 88.31 103 ALA A N 1
ATOM 797 C CA . ALA A 1 103 ? -25.811 -3.197 8.865 1.00 88.31 103 ALA A CA 1
ATOM 798 C C . ALA A 1 103 ? -26.493 -2.257 7.858 1.00 88.31 103 ALA A C 1
ATOM 800 O O . ALA A 1 103 ? -27.103 -2.732 6.898 1.00 88.31 103 ALA A O 1
ATOM 801 N N . ASP A 1 104 ? -26.387 -0.946 8.062 1.00 88.94 104 ASP A N 1
ATOM 802 C CA . ASP A 1 104 ? -26.908 0.058 7.133 1.00 88.94 104 ASP A CA 1
ATOM 803 C C . ASP A 1 104 ? -26.100 0.061 5.825 1.00 88.94 104 ASP A C 1
ATOM 805 O O . ASP A 1 104 ? -26.676 -0.058 4.744 1.00 88.94 104 ASP A O 1
ATOM 809 N N . ARG A 1 105 ? -24.762 0.035 5.911 1.00 84.06 105 ARG A N 1
ATOM 810 C CA . ARG A 1 105 ? -23.866 -0.052 4.741 1.00 84.06 105 ARG A CA 1
ATOM 811 C C . ARG A 1 105 ? -24.117 -1.304 3.890 1.00 84.06 105 ARG A C 1
ATOM 813 O O . ARG A 1 105 ? -24.067 -1.248 2.660 1.00 84.06 105 ARG A O 1
ATOM 820 N N . LEU A 1 106 ? -24.378 -2.445 4.532 1.00 78.75 106 LEU A N 1
ATOM 821 C CA . LEU A 1 106 ? -24.697 -3.701 3.846 1.00 78.75 106 LEU A CA 1
ATOM 822 C C . LEU A 1 106 ? -26.063 -3.652 3.157 1.00 78.75 106 LEU A C 1
ATOM 824 O O . LEU A 1 106 ? -26.211 -4.215 2.076 1.00 78.75 106 LEU A O 1
ATOM 828 N N . ARG A 1 107 ? -27.045 -2.960 3.744 1.00 84.00 107 ARG A N 1
ATOM 829 C CA . ARG A 1 107 ? -28.360 -2.744 3.120 1.00 84.00 107 ARG A CA 1
ATOM 830 C C . ARG A 1 107 ? -28.288 -1.833 1.895 1.00 84.00 107 ARG A C 1
ATOM 832 O O . ARG A 1 107 ? -29.051 -2.031 0.956 1.00 84.00 107 ARG A O 1
ATOM 839 N N . GLU A 1 108 ? -27.378 -0.866 1.896 1.00 81.81 108 GLU A N 1
ATOM 840 C CA . GLU A 1 108 ? -27.163 0.061 0.776 1.00 81.81 108 GLU A CA 1
ATOM 841 C C . GLU A 1 108 ? -26.286 -0.522 -0.344 1.00 81.81 108 GLU A C 1
ATOM 843 O O . GLU A 1 108 ? -26.249 0.013 -1.454 1.00 81.81 108 GLU A O 1
ATOM 848 N N . SER A 1 109 ? -25.588 -1.629 -0.081 1.00 54.72 109 SER A N 1
ATOM 849 C CA . SER A 1 109 ? -24.736 -2.280 -1.074 1.00 54.72 109 SER A CA 1
ATOM 850 C C . SER A 1 109 ? -25.590 -3.082 -2.069 1.00 54.72 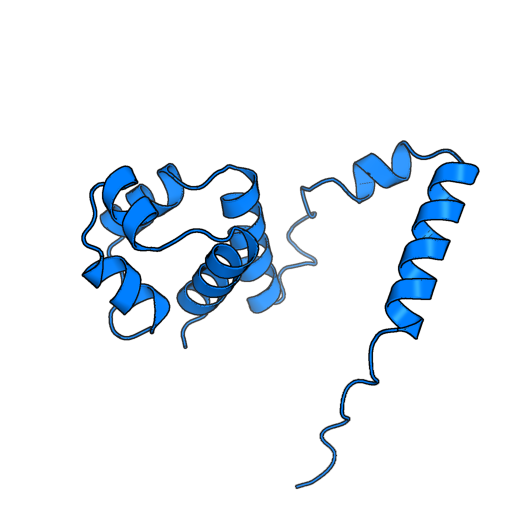109 SER A C 1
ATOM 852 O O . SER A 1 109 ? -26.354 -3.955 -1.651 1.00 54.72 109 SER A O 1
ATOM 854 N N . PRO A 1 110 ? -25.488 -2.833 -3.391 1.00 57.50 110 PRO A N 1
ATOM 855 C CA . PRO A 1 110 ? -26.248 -3.590 -4.379 1.00 57.50 110 PRO A CA 1
ATOM 856 C C . PRO A 1 110 ? -25.847 -5.074 -4.333 1.00 57.50 110 PRO A C 1
ATOM 858 O O . PRO A 1 110 ? -24.675 -5.384 -4.098 1.00 57.50 110 PRO A O 1
ATOM 861 N N . PRO A 1 111 ? -26.787 -6.008 -4.571 1.00 56.97 111 PRO A N 1
ATOM 862 C CA . PRO A 1 111 ? -26.496 -7.431 -4.486 1.00 56.97 111 PRO A CA 1
ATOM 863 C C . PRO A 1 111 ? -25.377 -7.796 -5.464 1.00 56.97 111 PRO A C 1
ATOM 865 O O . PRO A 1 111 ? -25.414 -7.416 -6.640 1.00 56.97 111 PRO A O 1
ATOM 868 N N . LEU A 1 112 ? -24.388 -8.547 -4.966 1.00 51.34 112 LEU A N 1
ATOM 869 C CA . LEU A 1 112 ? -23.352 -9.174 -5.782 1.00 51.34 112 LEU A CA 1
ATOM 870 C C . LEU A 1 112 ? -24.034 -9.872 -6.960 1.00 51.34 112 LEU A C 1
ATOM 872 O O . LEU A 1 112 ? -24.848 -10.778 -6.766 1.00 51.34 112 LEU A O 1
ATOM 876 N N . LYS A 1 113 ? -23.728 -9.430 -8.187 1.00 47.38 113 LYS A N 1
ATOM 877 C CA . LYS A 1 113 ? -24.169 -10.113 -9.403 1.00 47.38 113 LYS A CA 1
ATOM 878 C C . LYS A 1 113 ? -23.605 -11.529 -9.352 1.00 47.38 113 LYS A C 1
ATOM 880 O O . LYS A 1 113 ? -22.433 -11.743 -9.642 1.00 47.38 113 LYS A O 1
ATOM 885 N N . SER A 1 114 ? -24.453 -12.475 -8.960 1.00 43.75 114 SER A N 1
ATOM 886 C CA . SER A 1 114 ? -24.244 -13.900 -9.165 1.00 43.75 114 SER A CA 1
ATOM 887 C C . SER A 1 114 ? -23.925 -14.102 -10.643 1.00 43.75 114 SER A C 1
ATOM 889 O O . SER A 1 114 ? -24.794 -13.954 -11.505 1.00 43.75 114 SER A O 1
ATOM 891 N N . SER A 1 115 ? -22.654 -14.363 -10.945 1.00 47.41 115 SER A N 1
ATOM 892 C CA . SER A 1 115 ? -22.228 -14.789 -12.271 1.00 47.41 115 SER A CA 1
ATOM 893 C C . SER A 1 115 ? -22.623 -16.253 -12.426 1.00 47.41 115 SER A C 1
ATOM 895 O O . SER A 1 115 ? -21.804 -17.155 -12.284 1.00 47.41 115 SER A O 1
ATOM 897 N N . ALA A 1 116 ? -23.912 -16.487 -12.659 1.00 45.69 116 ALA A N 1
ATOM 898 C CA . ALA A 1 116 ? -24.416 -17.751 -13.159 1.00 45.69 116 ALA A CA 1
ATOM 899 C C . ALA A 1 116 ? -24.578 -17.643 -14.681 1.00 45.69 116 ALA A C 1
ATOM 901 O O . ALA A 1 116 ? -25.273 -16.743 -15.155 1.00 45.69 116 ALA A O 1
ATOM 902 N N . LYS A 1 117 ? -24.009 -18.634 -15.386 1.00 41.75 117 LYS A N 1
ATOM 903 C CA . LYS A 1 117 ? -23.977 -18.861 -16.849 1.00 41.75 117 LYS A CA 1
ATOM 904 C C . LYS A 1 117 ? -22.852 -18.080 -17.552 1.00 41.75 117 LYS A C 1
ATOM 906 O O . LYS A 1 117 ? -22.789 -16.863 -17.445 1.00 41.75 117 LYS A O 1
ATOM 911 N N . ASN A 1 118 ? -21.898 -18.718 -18.232 1.00 38.97 118 ASN A N 1
ATOM 912 C CA . ASN A 1 118 ? -21.994 -19.863 -19.150 1.00 38.97 118 ASN A CA 1
ATOM 913 C C . ASN A 1 118 ? -20.838 -20.852 -19.004 1.00 38.97 118 ASN A C 1
ATOM 915 O O . ASN A 1 118 ? -19.701 -20.380 -18.794 1.00 38.97 118 ASN A O 1
#

Organism: NCBI:txid1666911

Foldseek 3Di:
DDQLLCLLLVLCVVVVPDLVNLCVQLVHDSVLNVCSNVVVDDHDPSSVVSSLVPDDPVSNLSSVVSSCVVVVNPVVDPSPDDDVVVCVVDDPVRVVVVVVVVVVVVVPDDDDPPPDDD

Sequence (118 aa):
MKLFCHAFETTLKEFDNKGLYLAEKAGVSTGIISHFRNDAHAITTDSLEKLLAVLPDEAFALWLSQVTHNRHLEEFVESPIALNSFVHKLDNQGAAALLGAIADRLRESPPLKSSAKN

pLDDT: mean 80.81, std 13.99, range [38.97, 94.94]